Protein AF-A0A4Y1RBA1-F1 (afdb_monomer)

Mean predicted aligned error: 4.59 Å

pLDDT: mean 88.89, std 5.7, range [63.75, 95.0]

Nearest PDB structures (foldseek):
  5h1s-assembly1_Y  TM=5.180E-01  e=4.755E+00  Spinacia oleracea

Radius of gyration: 14.85 Å; Cα contacts (8 Å, |Δi|>4): 69; chains: 1; bounding box: 37×30×39 Å

Foldseek 3Di:
DQAQVQKDWPPLVDPQFWDFDFDQDPVRDTGTDTDGDDDPDTDIGHDDDCVPPDPPDDDDDDDDDDDDPPDDPVVDDDDDDDDDDD

Solvent-accessibl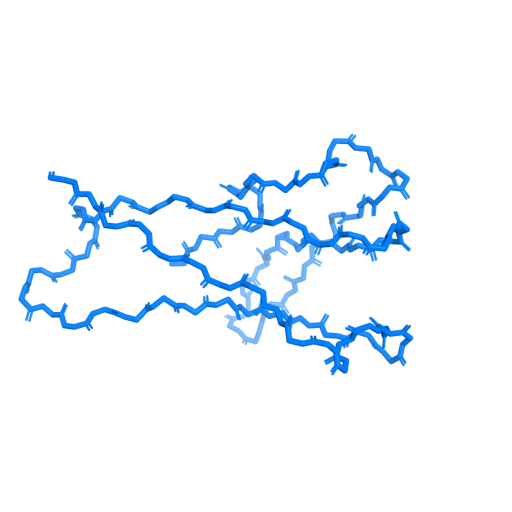e surface area (backbone atoms only — not comparable to full-atom values): 6241 Å² total; per-residue (Å²): 139,83,55,52,85,74,39,54,47,73,62,64,86,38,74,76,31,28,43,71,55,76,42,74,45,96,88,70,50,75,43,55,40,78,42,82,73,53,76,100,71,92,53,79,45,79,84,78,70,67,87,78,52,67,83,98,53,95,78,86,88,83,88,88,83,85,82,57,96,84,65,74,78,76,90,51,86,80,91,83,86,85,84,76,87,131

Structure (mmCIF, N/CA/C/O backbone):
data_AF-A0A4Y1RBA1-F1
#
_entry.id   AF-A0A4Y1RBA1-F1
#
loop_
_atom_site.group_PDB
_atom_site.id
_atom_site.type_symbol
_atom_site.label_atom_id
_atom_site.label_alt_id
_atom_site.label_comp_id
_atom_site.label_asym_id
_atom_site.label_entity_id
_atom_site.label_seq_id
_atom_site.pdbx_PDB_ins_code
_atom_site.Cartn_x
_atom_site.Cartn_y
_atom_site.Cartn_z
_atom_site.occupancy
_atom_site.B_iso_or_equiv
_atom_site.auth_seq_id
_atom_site.auth_comp_id
_atom_site.auth_asym_id
_atom_site.auth_atom_id
_atom_site.pdbx_PDB_model_num
ATOM 1 N N . MET A 1 1 ? -10.920 6.279 4.870 1.00 82.31 1 MET A N 1
ATOM 2 C CA . MET A 1 1 ? -9.857 6.289 3.848 1.00 82.31 1 MET A CA 1
ATOM 3 C C . MET A 1 1 ? -8.518 6.472 4.541 1.00 82.31 1 MET A C 1
ATOM 5 O O . MET A 1 1 ? -8.465 7.213 5.518 1.00 82.31 1 MET A O 1
ATOM 9 N N . VAL A 1 2 ? -7.492 5.752 4.097 1.00 88.62 2 VAL A N 1
ATOM 10 C CA . VAL A 1 2 ? -6.093 5.929 4.518 1.00 88.62 2 VAL A CA 1
ATOM 11 C C . VAL A 1 2 ? -5.361 6.466 3.295 1.00 88.62 2 VAL A C 1
ATOM 13 O O . VAL A 1 2 ? -5.518 5.890 2.220 1.00 88.62 2 VAL A O 1
ATOM 16 N N . TYR A 1 3 ? -4.648 7.583 3.427 1.00 90.94 3 TYR A N 1
ATOM 17 C CA . TYR A 1 3 ? -3.925 8.178 2.302 1.00 90.94 3 TYR A CA 1
ATOM 18 C C . TYR A 1 3 ? -2.576 7.494 2.106 1.00 90.94 3 TYR A C 1
ATOM 20 O O . TYR A 1 3 ? -2.030 6.926 3.048 1.00 90.94 3 TYR A O 1
ATOM 28 N N . ALA A 1 4 ? -2.017 7.578 0.896 1.00 92.31 4 ALA A N 1
ATOM 29 C CA . ALA A 1 4 ? -0.766 6.898 0.561 1.00 92.31 4 ALA A CA 1
ATOM 30 C C . ALA A 1 4 ? 0.396 7.289 1.493 1.00 92.31 4 ALA A C 1
ATOM 32 O O . ALA A 1 4 ? 1.216 6.448 1.838 1.00 92.31 4 ALA A O 1
ATOM 33 N N . ARG A 1 5 ? 0.415 8.541 1.969 1.00 92.06 5 ARG A N 1
ATOM 34 C CA . ARG A 1 5 ? 1.404 9.054 2.934 1.00 92.06 5 ARG A CA 1
ATOM 35 C C . ARG A 1 5 ? 1.352 8.391 4.313 1.00 92.06 5 ARG A C 1
ATOM 37 O O . ARG A 1 5 ? 2.342 8.430 5.032 1.00 92.06 5 ARG A O 1
ATOM 44 N N . ASP A 1 6 ? 0.216 7.802 4.674 1.00 93.50 6 ASP A N 1
ATOM 45 C CA . ASP A 1 6 ? 0.027 7.088 5.940 1.00 93.50 6 ASP A CA 1
ATOM 46 C C . ASP A 1 6 ? 0.258 5.569 5.795 1.00 93.50 6 ASP A C 1
ATOM 48 O O . ASP A 1 6 ? 0.099 4.819 6.764 1.00 93.50 6 ASP A O 1
ATOM 52 N N . LEU A 1 7 ? 0.592 5.094 4.589 1.00 94.25 7 LEU A N 1
ATOM 53 C CA . LEU A 1 7 ? 0.921 3.696 4.319 1.00 94.25 7 LEU A CA 1
ATOM 54 C C . LEU A 1 7 ? 2.421 3.451 4.499 1.00 94.25 7 LEU A C 1
ATOM 56 O O . LEU A 1 7 ? 3.253 4.322 4.264 1.00 94.25 7 LEU A O 1
ATOM 60 N N . SER A 1 8 ? 2.765 2.228 4.890 1.00 95.00 8 SER A N 1
ATOM 61 C CA . SER A 1 8 ? 4.139 1.735 4.858 1.00 95.00 8 SER A CA 1
ATOM 62 C C . SER A 1 8 ? 4.366 1.086 3.501 1.00 95.00 8 SER A C 1
ATOM 64 O O . SER A 1 8 ? 3.797 0.032 3.221 1.00 95.00 8 SER A O 1
ATOM 66 N N . ILE A 1 9 ? 5.168 1.727 2.664 1.00 94.25 9 ILE A N 1
ATOM 67 C CA . ILE A 1 9 ? 5.469 1.290 1.301 1.00 94.25 9 ILE A CA 1
ATOM 68 C C . ILE A 1 9 ? 6.960 0.962 1.245 1.00 94.25 9 ILE A C 1
ATOM 70 O O . ILE A 1 9 ? 7.773 1.736 1.751 1.00 94.25 9 ILE A O 1
ATOM 74 N N . SER A 1 10 ? 7.325 -0.183 0.673 1.00 93.38 10 SER A N 1
ATOM 75 C CA . SER A 1 10 ? 8.735 -0.569 0.561 1.00 93.38 10 SER A CA 1
ATOM 76 C C . SER A 1 10 ? 9.496 0.429 -0.325 1.00 93.38 10 SER A C 1
ATOM 78 O O . SER A 1 10 ? 9.049 0.750 -1.427 1.00 93.38 10 SER A O 1
ATOM 80 N N . TRP A 1 11 ? 10.625 0.936 0.184 1.00 91.62 11 TRP A N 1
ATOM 81 C CA . TRP A 1 11 ? 11.498 1.934 -0.460 1.00 91.62 11 TRP A CA 1
ATOM 82 C C . TRP A 1 11 ? 10.850 3.295 -0.767 1.00 91.62 11 TRP A C 1
ATOM 84 O O . TRP A 1 11 ? 11.351 4.036 -1.609 1.00 91.62 11 TRP A O 1
ATOM 94 N N . ALA A 1 12 ? 9.751 3.661 -0.098 1.00 91.19 12 ALA A N 1
ATOM 95 C CA . ALA A 1 12 ? 9.040 4.927 -0.337 1.00 91.19 12 ALA A CA 1
ATOM 96 C C . ALA A 1 12 ? 9.872 6.202 -0.099 1.00 91.19 12 ALA A C 1
ATOM 98 O O . ALA A 1 12 ? 9.472 7.286 -0.532 1.00 91.19 12 ALA A O 1
ATOM 99 N N . GLU A 1 13 ? 10.977 6.083 0.630 1.00 88.88 13 GLU A N 1
ATOM 100 C CA . GLU A 1 13 ? 11.943 7.140 0.910 1.00 88.88 13 GLU A CA 1
ATOM 101 C C . GLU A 1 13 ? 12.935 7.409 -0.231 1.00 88.88 13 GLU A C 1
ATOM 103 O O . GLU A 1 13 ? 13.610 8.439 -0.198 1.00 88.88 13 GLU A O 1
ATOM 108 N N . ASP A 1 14 ? 13.046 6.511 -1.216 1.00 89.94 14 ASP A N 1
ATOM 109 C CA . ASP A 1 14 ? 13.928 6.690 -2.369 1.00 89.94 14 ASP 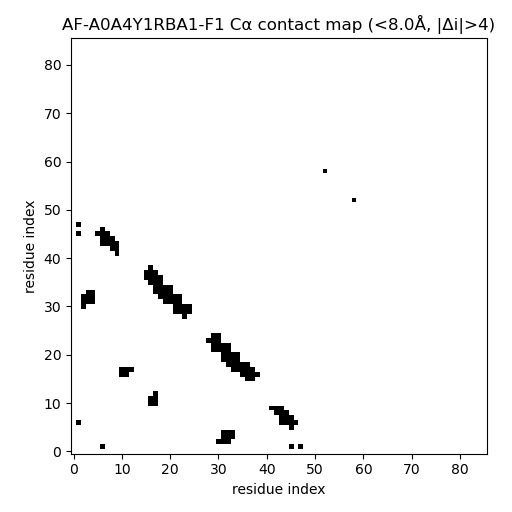A CA 1
ATOM 110 C C . ASP A 1 14 ? 13.147 7.260 -3.565 1.00 89.94 14 ASP A C 1
ATOM 112 O O . ASP A 1 14 ? 12.337 6.584 -4.209 1.00 89.94 14 ASP A O 1
ATOM 116 N N . ASP A 1 15 ? 13.440 8.519 -3.900 1.00 88.38 15 ASP A N 1
ATOM 117 C CA . ASP A 1 15 ? 12.855 9.237 -5.041 1.00 88.38 15 ASP A CA 1
ATOM 118 C C . ASP A 1 15 ? 13.198 8.597 -6.403 1.00 88.38 15 ASP A C 1
ATOM 120 O O . ASP A 1 15 ? 12.642 8.974 -7.439 1.00 88.38 15 ASP A O 1
ATOM 124 N N . ARG A 1 16 ? 14.129 7.635 -6.446 1.00 88.69 16 ARG A N 1
ATOM 125 C CA . ARG A 1 16 ? 14.408 6.822 -7.643 1.00 88.69 16 ARG A CA 1
ATOM 126 C C . ARG A 1 16 ? 13.344 5.757 -7.871 1.00 88.69 16 ARG A C 1
ATOM 128 O O . ARG A 1 16 ? 13.165 5.332 -9.013 1.00 88.69 16 ARG A O 1
ATOM 135 N N . ASN A 1 17 ? 12.673 5.325 -6.808 1.00 88.31 17 ASN A N 1
ATOM 136 C CA . ASN A 1 17 ? 11.675 4.265 -6.829 1.00 88.31 17 ASN A CA 1
ATOM 137 C C . ASN A 1 17 ? 10.256 4.834 -6.839 1.00 88.31 17 ASN A C 1
ATOM 139 O O . ASN A 1 17 ? 9.409 4.326 -7.577 1.00 88.31 17 ASN A O 1
ATOM 143 N N . TRP A 1 18 ? 10.008 5.909 -6.086 1.00 92.56 18 TRP A N 1
ATOM 144 C CA . TRP A 1 18 ? 8.672 6.469 -5.886 1.00 92.56 18 TRP A CA 1
ATOM 145 C C . TRP A 1 18 ? 8.606 7.971 -6.165 1.00 92.56 18 TRP A C 1
ATOM 147 O O . TRP A 1 18 ? 9.425 8.747 -5.687 1.00 92.56 18 TRP A O 1
ATOM 157 N N . LEU A 1 19 ? 7.566 8.400 -6.884 1.00 93.31 19 LEU A N 1
ATOM 158 C CA . LEU A 1 19 ? 7.123 9.795 -6.908 1.00 93.31 19 LEU A CA 1
ATOM 159 C C . LEU A 1 19 ? 5.903 9.972 -6.023 1.00 93.31 19 LEU A C 1
ATOM 161 O O . LEU A 1 19 ? 5.100 9.060 -5.826 1.00 93.31 19 LEU A O 1
ATOM 165 N N . TRP A 1 20 ? 5.721 11.212 -5.586 1.00 94.19 20 TRP A N 1
ATOM 166 C CA . TRP A 1 20 ? 4.581 11.610 -4.779 1.00 94.19 20 TRP A CA 1
ATOM 167 C C . TRP A 1 20 ? 3.789 12.762 -5.409 1.00 94.19 20 TRP A C 1
ATOM 169 O O . TRP A 1 20 ? 3.772 13.866 -4.860 1.00 94.19 20 TRP A O 1
ATOM 179 N N . PRO A 1 21 ? 3.173 12.560 -6.589 1.00 94.00 21 PRO A N 1
ATOM 180 C CA . PRO A 1 21 ? 2.361 13.591 -7.215 1.00 94.00 21 PRO A CA 1
ATOM 181 C C . PRO A 1 21 ? 1.080 13.854 -6.420 1.00 94.00 21 PRO A C 1
ATOM 183 O O . PRO A 1 21 ? 0.407 12.931 -5.954 1.00 94.00 21 PRO A O 1
ATOM 186 N N . SER A 1 22 ? 0.685 15.122 -6.352 1.00 94.06 22 SER A N 1
ATOM 187 C CA . SER A 1 22 ? -0.638 15.497 -5.865 1.00 94.06 22 SER A CA 1
ATOM 188 C C . SER A 1 22 ? -1.671 15.316 -6.983 1.00 94.06 22 SER A C 1
ATOM 190 O O . SER A 1 22 ? -1.555 15.895 -8.065 1.00 94.06 22 SER A O 1
ATOM 192 N N . LEU A 1 23 ? -2.687 14.497 -6.731 1.00 90.06 23 LEU A N 1
ATOM 193 C CA . LEU A 1 23 ? -3.787 14.207 -7.641 1.00 90.06 23 LEU A CA 1
ATOM 194 C C . LEU A 1 23 ? -5.066 14.863 -7.137 1.00 90.06 23 LEU A C 1
ATOM 196 O O . LEU A 1 23 ? -5.391 14.789 -5.955 1.00 90.06 23 LEU A O 1
ATOM 200 N N . GLN A 1 24 ? -5.819 15.466 -8.052 1.00 89.06 24 GLN A N 1
ATOM 201 C CA . GLN A 1 24 ? -7.159 15.951 -7.758 1.00 89.06 24 GLN A CA 1
ATOM 202 C C . GLN A 1 24 ? -8.167 14.831 -8.024 1.00 89.06 24 GLN A C 1
ATOM 204 O O . GLN A 1 24 ? -8.324 14.377 -9.160 1.00 89.06 24 GLN A O 1
ATOM 209 N N . GLU A 1 25 ? -8.843 14.371 -6.977 1.00 80.31 25 GLU A N 1
ATOM 210 C CA . GLU A 1 25 ? -9.947 13.428 -7.110 1.00 80.31 25 GLU A CA 1
ATOM 211 C C . GLU A 1 25 ? -11.186 14.101 -7.708 1.00 80.31 25 GLU A C 1
ATOM 213 O O . GLU A 1 25 ? -11.362 15.319 -7.644 1.00 80.31 25 GLU A O 1
ATOM 218 N N . THR A 1 26 ? -12.109 13.295 -8.238 1.00 79.31 26 THR A N 1
ATOM 219 C CA . THR A 1 26 ? -13.405 13.767 -8.759 1.00 79.31 26 THR A CA 1
ATOM 220 C C . THR A 1 26 ? -14.225 14.525 -7.707 1.00 79.31 26 THR A C 1
ATOM 222 O O . THR A 1 26 ? -15.036 15.378 -8.052 1.00 79.31 26 THR A O 1
ATOM 225 N N . SER A 1 27 ? -13.987 14.249 -6.423 1.00 80.38 27 SER A N 1
ATOM 226 C CA . SER A 1 27 ? -14.574 14.953 -5.278 1.00 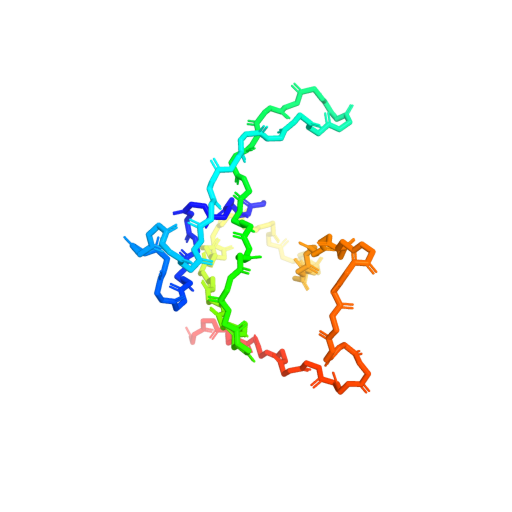80.38 27 SER A CA 1
ATOM 227 C C . SER A 1 27 ? -14.054 16.391 -5.098 1.00 80.38 27 SER A C 1
ATOM 229 O O . SER A 1 27 ? -14.598 17.136 -4.287 1.00 80.38 27 SER A O 1
ATOM 231 N N . GLY A 1 28 ? -13.003 16.787 -5.826 1.00 85.38 28 GLY A N 1
ATOM 232 C CA . GLY A 1 28 ? -12.299 18.062 -5.673 1.00 85.38 28 GLY A CA 1
ATOM 233 C C . GLY A 1 28 ? -11.208 18.049 -4.598 1.00 85.38 28 GLY A C 1
ATOM 234 O O . GLY A 1 28 ? -10.480 19.033 -4.471 1.00 85.38 28 GLY A O 1
ATOM 235 N N . VAL A 1 29 ? -11.065 16.950 -3.850 1.00 86.19 29 VAL A N 1
ATOM 236 C CA . VAL A 1 29 ? -10.007 16.770 -2.848 1.00 86.19 29 VAL A CA 1
ATOM 237 C C . VAL A 1 29 ? -8.674 16.513 -3.548 1.00 86.19 29 VAL A C 1
ATOM 239 O O . VAL A 1 29 ? -8.599 15.721 -4.485 1.00 86.19 29 VAL A O 1
ATOM 242 N N . VAL A 1 30 ? -7.619 17.183 -3.084 1.00 88.81 30 VAL A N 1
ATOM 243 C CA . VAL A 1 30 ? -6.248 16.940 -3.541 1.00 88.81 30 VAL A CA 1
ATOM 244 C C . VAL A 1 30 ? -5.580 15.967 -2.577 1.00 88.81 30 VAL A C 1
ATOM 246 O O . VAL A 1 30 ? -5.539 16.225 -1.374 1.00 88.81 30 VAL A O 1
ATOM 249 N N . ILE A 1 31 ? -5.077 14.855 -3.103 1.00 90.94 31 ILE A N 1
ATOM 250 C CA . ILE A 1 31 ? -4.397 13.808 -2.338 1.00 90.94 31 ILE A CA 1
ATOM 251 C C . ILE A 1 31 ? -3.011 13.552 -2.916 1.00 90.94 31 ILE A C 1
ATOM 253 O O . ILE A 1 31 ? -2.830 13.585 -4.129 1.00 90.94 31 ILE A O 1
ATOM 257 N N . ASP A 1 32 ? -2.040 13.245 -2.064 1.00 92.81 32 ASP A N 1
ATOM 258 C CA . ASP A 1 32 ? -0.758 12.724 -2.532 1.00 92.81 32 ASP A CA 1
ATOM 259 C C . ASP A 1 32 ? -0.909 11.241 -2.876 1.00 92.81 32 ASP A C 1
ATOM 261 O O . ASP A 1 32 ? -1.319 10.433 -2.033 1.00 92.81 32 ASP A O 1
ATOM 265 N N . ALA A 1 33 ? -0.570 10.881 -4.110 1.00 92.62 33 ALA A N 1
ATOM 266 C CA . ALA A 1 33 ? -0.509 9.498 -4.561 1.00 92.62 33 ALA A CA 1
ATOM 267 C C . ALA A 1 33 ? 0.933 8.991 -4.523 1.00 92.62 33 ALA A C 1
ATOM 269 O O . ALA A 1 33 ? 1.850 9.740 -4.834 1.00 92.62 33 ALA A O 1
ATOM 270 N N . ALA A 1 34 ? 1.123 7.718 -4.178 1.00 93.44 34 ALA A N 1
ATOM 271 C CA . ALA A 1 34 ? 2.400 7.039 -4.359 1.00 93.44 34 ALA A CA 1
ATOM 272 C C . ALA A 1 34 ? 2.445 6.461 -5.777 1.00 93.44 34 ALA A C 1
ATOM 274 O O . ALA A 1 34 ? 1.649 5.586 -6.126 1.00 93.44 34 ALA A O 1
ATOM 275 N N . GLU A 1 35 ? 3.347 6.971 -6.605 1.00 93.19 35 GLU A N 1
ATOM 276 C CA . GLU A 1 35 ? 3.550 6.516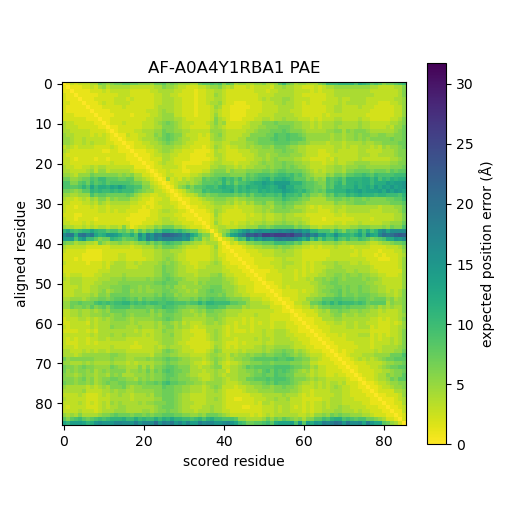 -7.974 1.00 93.19 35 GLU A CA 1
ATOM 277 C C . GLU A 1 35 ? 4.869 5.746 -8.072 1.00 93.19 35 GLU A C 1
ATOM 279 O O . GLU A 1 35 ? 5.938 6.320 -7.888 1.00 93.19 35 GLU A O 1
ATOM 284 N N . LEU A 1 36 ? 4.790 4.452 -8.389 1.00 91.50 36 LEU A N 1
ATOM 285 C CA . LEU A 1 36 ? 5.962 3.605 -8.607 1.00 91.50 36 LEU A CA 1
ATOM 286 C C . LEU A 1 36 ? 6.605 3.939 -9.965 1.00 91.50 36 LEU A C 1
ATOM 288 O O . LEU A 1 36 ? 5.948 3.835 -11.004 1.00 91.50 36 LEU A O 1
ATOM 292 N N . ILE A 1 37 ? 7.876 4.348 -9.952 1.00 88.38 37 ILE A N 1
ATOM 293 C CA . ILE A 1 37 ? 8.663 4.709 -11.145 1.00 88.38 37 ILE A CA 1
ATOM 294 C C . ILE A 1 37 ? 9.466 3.514 -11.639 1.00 88.38 37 ILE A C 1
ATOM 296 O O . ILE A 1 37 ? 9.515 3.239 -12.836 1.00 88.38 37 ILE A O 1
ATOM 300 N N . ASN A 1 38 ? 10.166 2.867 -10.709 1.00 73.81 38 ASN A N 1
ATOM 301 C CA . ASN A 1 38 ? 11.229 1.933 -11.019 1.00 73.81 38 ASN A CA 1
ATOM 302 C C . ASN A 1 38 ? 11.358 0.942 -9.866 1.00 73.81 38 ASN A C 1
ATOM 304 O O . ASN A 1 38 ? 11.842 1.311 -8.804 1.00 73.81 38 ASN A O 1
ATOM 308 N N . GLU A 1 39 ? 10.855 -0.270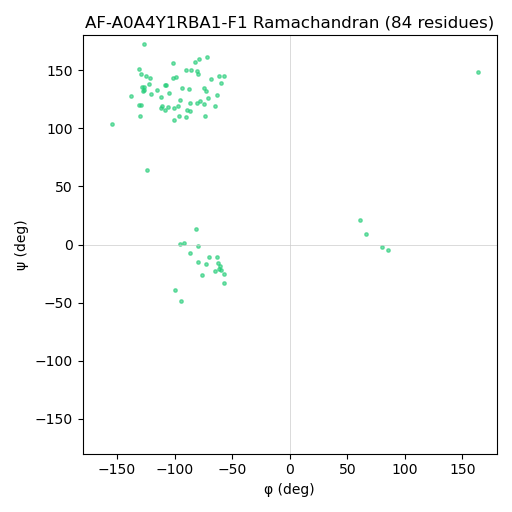 -10.072 1.00 64.62 39 GLU A N 1
ATOM 309 C CA . GLU A 1 39 ? 11.181 -1.529 -9.392 1.00 64.62 39 GLU A CA 1
ATOM 310 C C . GLU A 1 39 ? 10.064 -2.539 -9.674 1.00 64.62 39 GLU A C 1
ATOM 312 O O . GLU A 1 39 ? 8.902 -2.177 -9.840 1.00 64.62 39 GLU A O 1
ATOM 317 N N . CYS A 1 40 ? 10.410 -3.825 -9.726 1.00 70.31 40 CYS A N 1
ATOM 318 C CA . CYS A 1 40 ? 9.461 -4.903 -10.012 1.00 70.31 40 CYS A CA 1
ATOM 319 C C . CYS A 1 40 ? 8.645 -5.342 -8.778 1.00 70.31 40 CYS A C 1
ATOM 321 O O . CYS A 1 40 ? 8.062 -6.426 -8.798 1.00 70.31 40 CYS A O 1
ATOM 323 N N . TRP A 1 41 ? 8.650 -4.573 -7.682 1.00 84.75 41 TRP A N 1
ATOM 324 C CA . TRP A 1 41 ? 8.089 -5.000 -6.399 1.00 84.75 41 TRP A CA 1
ATOM 3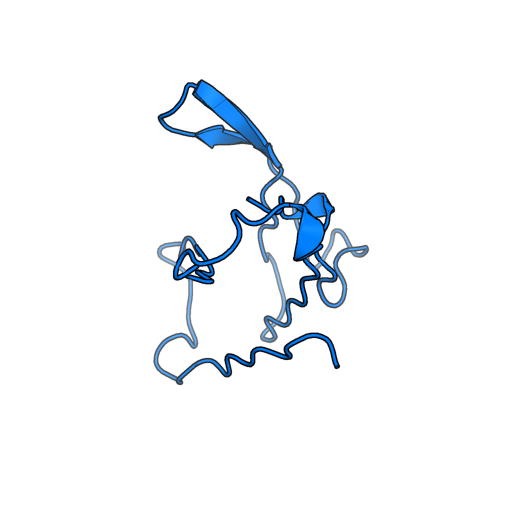25 C C . TRP A 1 41 ? 7.142 -3.957 -5.800 1.00 84.75 41 TRP A C 1
ATOM 327 O O . TRP A 1 41 ? 7.559 -2.897 -5.342 1.00 84.75 41 TRP A O 1
ATOM 337 N N . LEU A 1 42 ? 5.849 -4.290 -5.769 1.00 89.12 42 LEU A N 1
ATOM 338 C CA . LEU A 1 42 ? 4.818 -3.511 -5.088 1.00 89.12 42 LEU A CA 1
ATOM 339 C C . LEU A 1 42 ? 4.495 -4.164 -3.741 1.00 89.12 42 LEU A C 1
ATOM 341 O O . LEU A 1 42 ? 3.816 -5.187 -3.687 1.00 89.12 42 LEU A O 1
ATOM 345 N N . GLU A 1 43 ? 4.937 -3.541 -2.652 1.00 92.88 43 GLU A N 1
ATOM 346 C CA . GLU A 1 43 ? 4.604 -3.963 -1.293 1.00 92.88 43 GLU A CA 1
ATOM 347 C C . GLU A 1 43 ? 4.121 -2.774 -0.467 1.00 92.88 43 GLU A C 1
ATOM 349 O O . GLU A 1 43 ? 4.825 -1.780 -0.282 1.00 92.88 43 GLU A O 1
ATOM 354 N N . VAL A 1 44 ? 2.881 -2.886 0.010 1.00 94.06 44 VAL A N 1
ATOM 355 C CA . VAL A 1 44 ? 2.160 -1.811 0.686 1.00 94.06 44 VAL A CA 1
ATOM 356 C C . VAL A 1 44 ? 1.432 -2.379 1.892 1.00 94.06 44 VAL A C 1
ATOM 358 O O . VAL A 1 44 ? 0.641 -3.315 1.779 1.00 94.06 44 VAL A O 1
ATOM 361 N N . HIS A 1 45 ? 1.655 -1.766 3.048 1.00 94.69 45 HIS A N 1
ATOM 362 C CA . HIS A 1 45 ? 1.039 -2.133 4.316 1.00 94.69 45 HIS A CA 1
ATOM 363 C C . HIS A 1 45 ? 0.283 -0.940 4.897 1.00 94.69 45 HIS A C 1
ATOM 365 O O . HIS A 1 45 ? 0.764 0.193 4.894 1.00 94.69 45 HIS A O 1
ATOM 371 N N . GLY A 1 46 ? -0.904 -1.197 5.440 1.00 92.81 46 GLY A N 1
ATOM 372 C CA . GLY A 1 46 ? -1.751 -0.179 6.057 1.00 92.81 46 GLY A CA 1
ATOM 373 C C . GLY A 1 46 ? -2.238 -0.606 7.434 1.00 92.81 46 GLY A C 1
ATOM 374 O O . GLY A 1 46 ? -2.413 -1.791 7.714 1.00 92.81 46 GLY A O 1
ATOM 375 N N . LYS A 1 47 ? -2.487 0.371 8.307 1.00 92.44 47 LYS A N 1
ATOM 376 C CA . LYS A 1 47 ? -3.155 0.150 9.595 1.00 92.44 47 LYS A CA 1
ATOM 377 C C . LYS A 1 47 ? -4.334 1.096 9.722 1.00 92.44 47 LYS A C 1
ATOM 379 O O . LYS A 1 47 ? -4.218 2.290 9.461 1.00 92.44 47 LYS A O 1
ATOM 384 N N . PHE A 1 48 ? -5.462 0.570 10.185 1.00 91.12 48 PHE A N 1
ATOM 385 C CA . PHE A 1 48 ? -6.651 1.366 10.449 1.00 91.12 48 PHE A CA 1
ATOM 386 C C . PHE A 1 48 ? -7.155 1.112 11.865 1.00 91.12 48 PHE A C 1
ATOM 388 O O . PHE A 1 48 ? -7.288 -0.030 12.301 1.00 91.12 48 PHE A O 1
ATOM 395 N N . LYS A 1 49 ? -7.439 2.188 12.604 1.00 90.38 49 LYS A N 1
ATOM 396 C CA . LYS A 1 49 ? -8.014 2.080 13.947 1.00 90.38 49 LYS A CA 1
ATOM 397 C C . LYS A 1 49 ? -9.482 1.683 13.822 1.00 90.38 49 LYS A C 1
ATOM 399 O O . LYS A 1 49 ? -10.300 2.504 13.415 1.00 90.38 49 LYS A O 1
ATOM 404 N N . THR A 1 50 ? -9.817 0.459 14.220 1.00 88.88 50 THR A N 1
ATOM 405 C CA . THR A 1 50 ? -11.195 -0.062 14.187 1.00 88.88 50 THR A CA 1
ATOM 406 C C . THR A 1 50 ? -12.158 0.736 15.063 1.00 88.88 50 THR A C 1
ATOM 408 O O . THR A 1 50 ? -13.346 0.759 14.780 1.00 88.88 50 THR A O 1
ATOM 411 N N . THR A 1 51 ? -11.661 1.487 16.052 1.00 89.75 51 THR A N 1
ATOM 412 C CA . THR A 1 51 ? -12.467 2.434 16.844 1.00 89.75 51 THR A CA 1
ATOM 413 C C . THR A 1 51 ? -13.081 3.569 16.021 1.00 89.75 51 THR A C 1
ATOM 415 O O . THR A 1 51 ? -13.990 4.240 16.500 1.00 89.75 51 THR A O 1
ATOM 418 N N . LYS A 1 52 ? -12.595 3.803 14.795 1.00 89.50 52 LYS A N 1
ATOM 419 C CA . LYS A 1 52 ? -13.189 4.750 13.841 1.00 89.50 52 LYS A CA 1
ATOM 420 C C . LYS A 1 52 ? -14.304 4.130 12.990 1.00 89.50 52 LYS A C 1
ATOM 422 O O . LYS A 1 52 ? -14.923 4.853 12.216 1.00 89.50 52 LYS A O 1
ATOM 427 N N . LEU A 1 53 ? -14.525 2.817 13.080 1.00 90.25 53 LEU A N 1
ATOM 428 C CA . LEU A 1 53 ? -15.608 2.131 12.380 1.00 90.25 53 LEU A CA 1
ATOM 429 C C . LEU A 1 53 ? -16.896 2.202 13.197 1.00 90.25 53 LEU A C 1
ATOM 431 O O . LEU A 1 53 ? -16.874 2.219 14.429 1.00 90.25 53 LEU A O 1
ATOM 435 N N . SER A 1 54 ? -18.027 2.206 12.500 1.00 91.31 54 SER A N 1
ATOM 436 C CA . SER A 1 54 ? -19.340 2.128 13.132 1.00 91.31 54 SER A CA 1
ATOM 437 C C . SER A 1 54 ? -19.568 0.724 13.712 1.00 91.31 54 SER A C 1
ATOM 439 O O . SER A 1 54 ? -19.455 -0.263 12.978 1.00 91.31 54 SER A O 1
ATOM 441 N N . PRO A 1 55 ? -19.906 0.597 15.011 1.00 90.50 55 PRO A N 1
ATOM 442 C CA . PRO A 1 55 ? -20.199 -0.697 15.621 1.00 90.50 55 PRO A CA 1
ATOM 443 C C . PRO A 1 55 ? -21.335 -1.434 14.903 1.00 90.50 55 PRO A C 1
ATOM 445 O O . PRO A 1 55 ? -22.281 -0.812 14.423 1.00 90.50 55 PRO A O 1
ATOM 448 N N . GLY A 1 56 ? -21.244 -2.766 14.828 1.00 89.00 56 GLY A N 1
ATOM 449 C CA . GLY A 1 56 ? -22.282 -3.613 14.222 1.00 89.00 56 GLY A CA 1
ATOM 450 C C . GLY A 1 56 ? -22.468 -3.431 12.711 1.00 89.00 56 GLY A C 1
ATOM 451 O O . GLY A 1 56 ? -23.423 -3.963 12.153 1.00 89.00 56 GLY A O 1
ATOM 452 N N . THR A 1 57 ? -21.577 -2.691 12.047 1.00 92.25 57 THR A N 1
ATOM 453 C CA . THR A 1 57 ? -21.631 -2.442 10.603 1.00 92.25 57 THR A CA 1
ATOM 454 C C . THR A 1 57 ? -20.581 -3.284 9.889 1.00 92.25 57 THR A C 1
ATOM 456 O O . THR A 1 57 ? -19.408 -3.277 10.268 1.00 92.25 57 THR A O 1
ATOM 459 N N . LEU A 1 58 ? -20.988 -3.989 8.831 1.00 89.31 58 LEU A N 1
ATOM 460 C CA . LEU A 1 58 ? -20.046 -4.663 7.943 1.00 89.31 58 LEU A CA 1
ATOM 461 C C . LEU A 1 58 ? -19.198 -3.602 7.235 1.00 89.31 58 LEU A C 1
ATOM 463 O O . LEU A 1 58 ? -19.728 -2.748 6.530 1.00 89.31 58 LEU A O 1
ATOM 467 N N . SER A 1 59 ? -17.888 -3.651 7.453 1.00 88.19 59 SER A N 1
ATOM 468 C CA . SER A 1 59 ? -16.931 -2.746 6.821 1.00 88.19 59 SER A CA 1
ATOM 469 C C . SER A 1 59 ? -16.129 -3.504 5.774 1.00 88.19 59 SER A C 1
ATOM 471 O O . SER A 1 59 ? -15.689 -4.625 6.025 1.00 88.19 59 SER A O 1
ATOM 473 N N . GLU A 1 60 ? -15.920 -2.880 4.622 1.00 90.06 60 GLU A N 1
ATOM 474 C CA . GLU A 1 60 ? -15.095 -3.418 3.546 1.00 90.06 60 GLU A CA 1
ATOM 475 C C . GLU A 1 60 ? -13.719 -2.743 3.547 1.00 90.06 60 GLU A C 1
ATOM 477 O O . GLU A 1 60 ? -13.594 -1.547 3.831 1.00 90.06 60 GLU A O 1
ATOM 482 N N . VAL A 1 61 ? -12.681 -3.515 3.229 1.00 89.38 61 VAL A N 1
ATOM 483 C CA . VAL A 1 61 ? -11.326 -3.004 3.009 1.00 89.38 61 VAL A CA 1
ATOM 484 C C . VAL A 1 61 ? -11.012 -3.153 1.530 1.00 89.38 61 VAL A C 1
ATOM 486 O O . VAL A 1 61 ? -11.001 -4.264 1.009 1.00 89.38 61 VAL A O 1
ATOM 489 N N . VAL A 1 62 ? -10.744 -2.029 0.868 1.00 90.12 62 VAL A N 1
ATOM 490 C CA . VAL A 1 62 ? -10.464 -1.975 -0.569 1.00 90.12 62 VAL A CA 1
ATOM 491 C C . VAL A 1 62 ? -9.147 -1.244 -0.796 1.00 90.12 62 VAL A C 1
ATOM 493 O O . VAL A 1 62 ? -8.930 -0.163 -0.247 1.00 90.12 62 VAL A O 1
ATOM 496 N N . PHE A 1 63 ? -8.290 -1.822 -1.634 1.00 87.94 63 PHE A N 1
ATOM 497 C CA . PHE A 1 63 ? -7.120 -1.147 -2.185 1.00 87.94 63 PHE A CA 1
ATOM 498 C C . PHE A 1 63 ? -7.470 -0.619 -3.572 1.00 87.94 63 PHE A C 1
ATOM 500 O O . PHE A 1 63 ? -7.821 -1.388 -4.465 1.00 87.94 63 PHE A O 1
ATOM 507 N N . VAL A 1 64 ? -7.388 0.698 -3.749 1.00 87.31 64 VAL A N 1
ATOM 508 C CA . VAL A 1 64 ? -7.632 1.344 -5.041 1.00 87.31 64 VAL A CA 1
ATOM 509 C C . VAL A 1 64 ? -6.284 1.658 -5.673 1.00 87.31 64 VAL A C 1
ATOM 511 O O . VAL A 1 64 ? -5.507 2.435 -5.124 1.00 87.31 64 VAL A O 1
ATOM 514 N N . VAL A 1 65 ? -6.012 1.050 -6.827 1.00 89.00 65 VAL A N 1
ATOM 515 C CA . VAL A 1 65 ? -4.776 1.245 -7.595 1.00 89.00 65 VAL A CA 1
ATOM 516 C C . VAL A 1 65 ? -5.101 1.757 -8.992 1.00 89.00 65 VAL A C 1
ATOM 518 O O . VAL A 1 65 ? -6.101 1.369 -9.595 1.00 89.00 65 VAL A O 1
ATOM 521 N N . LYS A 1 66 ? -4.250 2.641 -9.517 1.00 89.69 66 LYS A N 1
ATOM 522 C CA . LYS A 1 66 ? -4.363 3.165 -10.879 1.00 89.69 66 LYS A CA 1
ATOM 523 C C . LYS A 1 66 ? -3.198 2.649 -11.709 1.00 89.69 66 LYS A C 1
ATOM 525 O O . LYS A 1 66 ? -2.052 2.989 -11.438 1.00 89.69 66 LYS A O 1
ATOM 530 N N . LEU A 1 67 ? -3.507 1.874 -12.742 1.00 90.00 67 LEU A N 1
ATOM 531 C CA . LEU A 1 67 ? -2.503 1.358 -13.665 1.00 90.00 67 LEU A CA 1
ATOM 532 C C . LEU A 1 67 ? -2.251 2.365 -14.785 1.00 90.00 67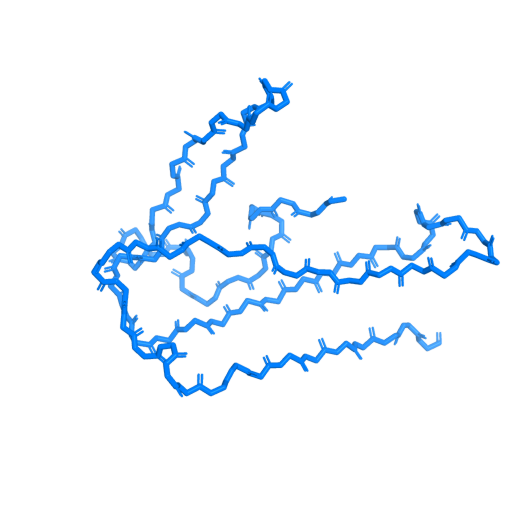 LEU A C 1
ATOM 534 O O . LEU A 1 67 ? -3.189 2.915 -15.370 1.00 90.00 67 LEU A O 1
ATOM 538 N N . LYS A 1 68 ? -0.977 2.617 -15.084 1.00 88.06 68 LYS A N 1
ATOM 539 C CA . LYS A 1 68 ? -0.582 3.334 -16.300 1.00 88.06 68 LYS A CA 1
ATOM 540 C C . LYS A 1 68 ? -0.639 2.382 -17.489 1.00 88.06 68 LYS A C 1
ATOM 542 O O . LYS A 1 68 ? -0.556 1.172 -17.326 1.00 88.06 68 LYS A O 1
ATOM 547 N N . SER A 1 69 ? -0.716 2.929 -18.699 1.00 89.12 69 SER A N 1
ATOM 548 C CA . SER A 1 69 ? -0.684 2.126 -19.929 1.00 89.12 69 SER A CA 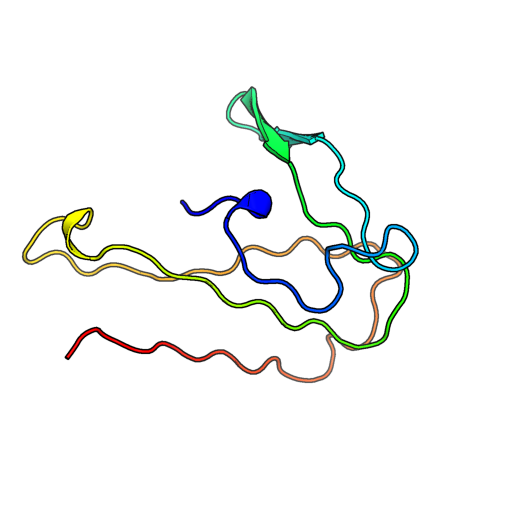1
ATOM 549 C C . SER A 1 69 ? 0.599 1.305 -20.092 1.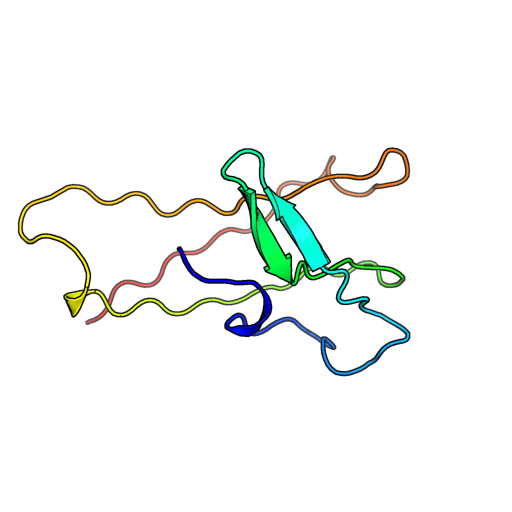00 89.12 69 SER A C 1
ATOM 551 O O . SER A 1 69 ? 0.602 0.332 -20.833 1.00 89.12 69 SER A O 1
ATOM 553 N N . SER A 1 70 ? 1.683 1.710 -19.426 1.00 86.75 70 SER A N 1
ATOM 554 C CA . SER A 1 70 ? 2.968 1.011 -19.392 1.00 86.75 70 SER A CA 1
ATOM 555 C C . SER A 1 70 ? 3.109 0.022 -18.231 1.00 86.75 70 SER A C 1
ATOM 557 O O . SER A 1 70 ? 4.187 -0.533 -18.072 1.00 86.75 70 SER A O 1
ATOM 559 N N . ALA A 1 71 ? 2.090 -0.141 -17.381 1.00 87.38 71 ALA A N 1
ATOM 560 C CA . ALA A 1 71 ? 2.168 -1.044 -16.237 1.00 87.38 71 ALA A CA 1
ATOM 561 C C . ALA A 1 71 ? 2.115 -2.507 -16.699 1.00 87.38 71 ALA A C 1
ATOM 563 O O . ALA A 1 71 ? 1.230 -2.887 -17.467 1.00 87.38 71 ALA A O 1
ATOM 564 N N . ASP A 1 72 ? 3.035 -3.321 -16.192 1.00 85.56 72 ASP A N 1
ATOM 565 C CA . ASP A 1 72 ? 3.182 -4.748 -16.470 1.00 85.56 72 ASP A CA 1
ATOM 566 C C . ASP A 1 72 ? 3.206 -5.577 -15.168 1.00 85.56 72 ASP A C 1
ATOM 568 O O . ASP A 1 72 ? 3.139 -5.033 -14.066 1.00 85.56 72 ASP A O 1
ATOM 572 N N . GLY A 1 73 ? 3.177 -6.910 -15.289 1.00 85.81 73 GLY A N 1
ATOM 573 C CA . GLY A 1 73 ? 3.197 -7.848 -14.152 1.00 85.81 73 GLY A CA 1
ATOM 574 C C . GLY A 1 73 ? 1.855 -8.067 -13.436 1.00 85.81 73 GLY A C 1
ATOM 575 O O . GLY A 1 73 ? 1.772 -8.884 -12.521 1.00 85.81 73 GLY A O 1
ATOM 576 N N . TRP A 1 74 ? 0.788 -7.379 -13.859 1.00 87.00 74 TRP A N 1
ATOM 577 C CA . TRP A 1 74 ? -0.573 -7.515 -13.309 1.00 87.00 74 TRP A CA 1
ATOM 578 C C . TRP A 1 74 ? -1.346 -8.731 -13.841 1.00 87.00 74 TRP A C 1
ATOM 580 O O . TRP A 1 74 ? -2.488 -8.966 -13.450 1.00 87.00 74 TRP A O 1
ATOM 590 N N . ASP A 1 75 ? -0.738 -9.503 -14.739 1.00 88.50 75 ASP A N 1
ATOM 591 C CA . ASP A 1 75 ? -1.202 -10.826 -15.156 1.00 88.50 75 ASP A CA 1
ATOM 592 C C . ASP A 1 75 ? -0.986 -11.893 -14.067 1.00 88.50 75 ASP A C 1
ATOM 594 O O . ASP A 1 75 ? -1.633 -12.943 -14.090 1.00 88.50 75 ASP A O 1
ATOM 598 N N . VAL A 1 76 ? -0.133 -11.605 -13.078 1.00 87.81 76 VAL A N 1
ATOM 599 C CA . VAL A 1 76 ? 0.065 -12.427 -11.881 1.00 87.81 76 VAL A CA 1
ATOM 600 C C . VAL A 1 76 ? -0.832 -11.918 -10.740 1.00 87.81 76 VAL A C 1
ATOM 602 O O . VAL A 1 76 ? -0.887 -10.711 -10.494 1.00 87.81 76 VAL A O 1
ATOM 605 N N . PRO A 1 77 ? -1.535 -12.802 -10.002 1.00 89.88 77 PRO A N 1
ATOM 606 C CA . PRO A 1 77 ? -2.365 -12.388 -8.875 1.00 89.88 77 PRO A CA 1
ATOM 607 C C . PRO A 1 77 ? -1.566 -11.681 -7.775 1.00 89.88 77 PRO A C 1
ATOM 609 O O . PRO A 1 77 ? -0.492 -12.132 -7.377 1.00 89.88 77 PRO A O 1
ATOM 612 N N . VAL A 1 78 ? -2.143 -10.615 -7.222 1.00 90.25 78 VAL A N 1
ATOM 613 C CA . VAL A 1 78 ? -1.603 -9.941 -6.038 1.00 90.25 78 VAL A CA 1
ATOM 614 C C . VAL A 1 78 ? -1.967 -10.694 -4.760 1.00 90.25 78 VAL A C 1
ATOM 616 O O . VAL A 1 78 ? -3.060 -11.251 -4.631 1.00 90.25 78 VAL A O 1
ATOM 619 N N . ASN A 1 79 ? -1.067 -10.661 -3.779 1.00 93.06 79 ASN A N 1
ATOM 620 C CA . ASN A 1 79 ? -1.349 -11.163 -2.440 1.00 93.06 79 ASN A CA 1
ATOM 621 C C . ASN A 1 79 ? -1.995 -10.060 -1.600 1.00 93.06 79 ASN A C 1
ATOM 623 O O . ASN A 1 79 ? -1.398 -9.008 -1.385 1.00 93.06 79 ASN A O 1
ATOM 627 N N . VAL A 1 80 ? -3.197 -10.321 -1.088 1.00 93.19 80 VAL A N 1
ATOM 628 C CA . VAL A 1 80 ? -3.909 -9.414 -0.178 1.00 93.19 80 VAL A CA 1
ATOM 629 C C . VAL A 1 80 ? -4.165 -10.144 1.130 1.00 93.19 80 VAL A C 1
ATOM 631 O O . VAL A 1 80 ? -4.686 -11.259 1.139 1.00 93.19 80 VAL A O 1
ATOM 634 N N . SER A 1 81 ? -3.800 -9.515 2.244 1.00 93.88 81 SER A N 1
ATOM 635 C CA . SER A 1 81 ? -4.025 -10.048 3.585 1.00 93.88 81 SER A CA 1
ATOM 636 C C . SER A 1 81 ? -4.696 -9.004 4.476 1.00 93.88 81 SER A C 1
ATOM 638 O O . SER A 1 81 ? -4.479 -7.800 4.336 1.00 93.88 81 SER A O 1
ATOM 640 N N . LEU A 1 82 ? -5.546 -9.477 5.389 1.00 93.06 82 LEU A N 1
ATOM 641 C CA . LEU A 1 82 ? -6.215 -8.650 6.387 1.00 93.06 82 LEU A CA 1
ATOM 642 C C . LEU A 1 82 ? -6.014 -9.272 7.764 1.00 93.06 82 LEU A C 1
ATOM 644 O O . LEU A 1 82 ? -6.454 -10.391 8.022 1.00 93.06 82 LEU A O 1
ATOM 648 N N . THR A 1 83 ? -5.395 -8.508 8.657 1.00 92.75 83 THR A N 1
ATOM 649 C CA . THR A 1 83 ? -5.213 -8.895 10.057 1.00 92.75 83 THR A CA 1
ATOM 650 C C . THR A 1 83 ? -6.176 -8.098 10.922 1.00 92.75 83 THR A C 1
ATOM 652 O O . THR A 1 83 ? -6.108 -6.868 10.967 1.00 92.75 83 THR A O 1
ATOM 655 N N . LEU A 1 84 ? -7.076 -8.795 11.613 1.00 88.44 84 LEU A N 1
ATOM 656 C CA . LEU A 1 84 ? -7.993 -8.182 12.571 1.00 88.44 84 LEU A CA 1
ATOM 657 C C . LEU A 1 84 ? -7.281 -7.940 13.916 1.00 88.44 84 LEU A C 1
ATOM 659 O O . LEU A 1 84 ? -6.358 -8.684 14.258 1.00 88.44 84 LEU A O 1
ATOM 663 N N . PRO A 1 85 ? -7.670 -6.902 14.681 1.00 82.44 85 PRO A N 1
ATOM 664 C CA . PRO A 1 85 ? -7.204 -6.755 16.055 1.00 82.44 85 PRO A CA 1
ATOM 665 C C . PRO A 1 85 ? -7.661 -7.955 16.896 1.00 82.44 85 PRO A C 1
ATOM 667 O O . PRO A 1 85 ? -8.740 -8.499 16.663 1.00 82.44 85 PRO A O 1
ATOM 670 N N . TRP A 1 86 ? -6.808 -8.351 17.839 1.00 63.75 86 TRP A N 1
ATOM 671 C CA . TRP A 1 86 ? -7.042 -9.449 18.777 1.00 63.75 86 TRP A CA 1
ATOM 672 C C . TRP A 1 86 ? -7.950 -9.002 19.923 1.00 63.75 86 TRP A C 1
ATOM 674 O O . TRP A 1 86 ? -7.855 -7.811 20.307 1.00 63.75 86 TRP A O 1
#

Organism: Prunus dulcis (NCBI:txid3755)

Secondary structure (DSSP, 8-state):
---GGGSEETTTT-TTTEE--EEE-TTS-EEE--EE-S-S---EE----GGGSPTT------------TT---TTSPPP-------

InterPro domains:
  IPR025886 Phloem protein 2-like [PF14299] (1-84)
  IPR052147 Phloem protein 2-like/Lectin [PTHR48478] (1-85)

Sequence (86 aa):
MVYARDLSISWAEDDRNWLWPSLQETSGVVIDAAELINECWLEVHGKFKTTKLSPGTLSEVVFVVKLKSSADGWDVPVNVSLTLPW